Protein AF-A0A821EID9-F1 (afdb_monomer)

Sequence (116 aa):
MQSSFTSRDSESEEHKQLERRRNRFTNQSTSIIHKPIQVINEPLIGTCERLEKNYLRLTSAPNPSTIRPLIILEQAFPFVLNKYKSNNDWSYISNQLKSIRQDRFTNQSTSIIHKP

Foldseek 3Di:
DDDDDPDPPVVVVVVVVVVVVVVVPPPPPDPPPCPPPPPPLDQLFAPDLDLADFQDDDPDDDDSPRAHGPVSLVVSVVVLVVVCVVPVDPVRSVRRVNRSVVSVVSSVVSVVVDDD

Radius of gyration: 24.72 Å; Cα contacts (8 Å, |Δi|>4): 80; chains: 1; bounding box: 63×47×59 Å

Structure (mmCIF, N/CA/C/O backbone):
data_AF-A0A821EID9-F1
#
_entry.id   AF-A0A821EID9-F1
#
loop_
_atom_site.group_PDB
_atom_site.id
_atom_site.type_symbol
_atom_site.label_atom_id
_atom_site.label_alt_id
_atom_site.label_comp_id
_atom_site.label_asym_id
_atom_site.label_entity_id
_atom_site.label_seq_id
_atom_site.pdbx_PDB_ins_code
_atom_site.Cartn_x
_atom_site.Cartn_y
_atom_site.Cartn_z
_atom_site.occupancy
_atom_site.B_iso_or_equiv
_atom_site.auth_seq_id
_atom_site.auth_comp_id
_atom_site.auth_asym_id
_atom_site.auth_atom_id
_atom_site.pdbx_PDB_model_num
ATOM 1 N N . MET A 1 1 ? 51.022 -33.047 31.450 1.00 45.44 1 MET A N 1
ATOM 2 C CA . MET A 1 1 ? 51.307 -32.202 30.271 1.00 45.44 1 MET A CA 1
ATOM 3 C C . MET A 1 1 ? 50.740 -32.892 29.041 1.00 45.44 1 MET A C 1
ATOM 5 O O . MET A 1 1 ? 50.868 -34.104 28.964 1.00 45.44 1 MET A O 1
ATOM 9 N N . GLN A 1 2 ? 50.178 -32.094 28.126 1.00 37.56 2 GLN A N 1
ATOM 10 C CA . GLN A 1 2 ? 49.740 -32.420 26.757 1.00 37.56 2 GLN A CA 1
ATOM 11 C C . GLN A 1 2 ? 48.375 -33.120 26.606 1.00 37.56 2 GLN A C 1
ATOM 13 O O . GLN A 1 2 ? 48.250 -34.329 26.756 1.00 37.56 2 GLN A O 1
ATOM 18 N N . SER A 1 3 ? 47.362 -32.337 26.213 1.00 39.16 3 SER A N 1
ATOM 19 C CA . SER A 1 3 ? 46.371 -32.784 25.228 1.00 39.16 3 SER A CA 1
ATOM 20 C C . SER A 1 3 ? 46.528 -31.881 24.006 1.00 39.16 3 SER A C 1
ATOM 22 O O . SER A 1 3 ? 46.508 -30.654 24.113 1.00 39.16 3 SER A O 1
ATOM 24 N N . SER A 1 4 ? 46.821 -32.512 22.877 1.00 45.81 4 SER A N 1
ATOM 25 C CA . SER A 1 4 ? 47.218 -31.883 21.627 1.00 45.81 4 SER A CA 1
ATOM 26 C C . SER A 1 4 ? 46.108 -32.078 20.598 1.00 45.81 4 SER A C 1
ATOM 28 O O . SER A 1 4 ? 45.660 -33.199 20.383 1.00 45.81 4 SER A O 1
ATOM 30 N N . PHE A 1 5 ? 45.778 -30.985 19.908 1.00 45.56 5 PHE A N 1
ATOM 31 C CA . PHE A 1 5 ? 45.495 -30.957 18.471 1.00 45.56 5 PHE A CA 1
ATOM 32 C C . PHE A 1 5 ? 44.134 -31.490 17.972 1.00 45.56 5 PHE A C 1
ATOM 34 O O . PHE A 1 5 ? 44.049 -32.530 17.325 1.00 45.56 5 PHE A O 1
ATOM 41 N N . THR A 1 6 ? 43.077 -30.687 18.129 1.00 49.56 6 THR A N 1
ATOM 42 C CA . THR A 1 6 ? 41.903 -30.713 17.235 1.00 49.56 6 THR A CA 1
ATOM 43 C C . THR A 1 6 ? 42.004 -29.537 16.256 1.00 49.56 6 THR A C 1
ATOM 45 O O . THR A 1 6 ? 41.430 -28.476 16.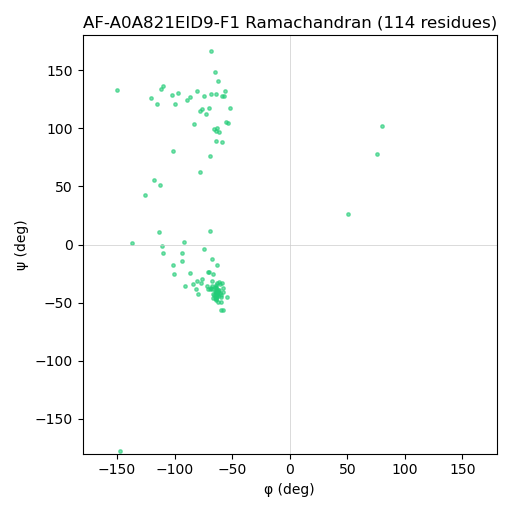500 1.00 49.56 6 THR A O 1
ATOM 48 N N . SER A 1 7 ? 42.796 -29.669 15.186 1.00 54.56 7 SER A N 1
ATOM 49 C CA . SER A 1 7 ? 43.017 -28.546 14.249 1.00 54.56 7 SER A CA 1
ATOM 50 C C . SER A 1 7 ? 42.994 -28.899 12.759 1.00 54.56 7 SER A C 1
ATOM 52 O O . SER A 1 7 ? 43.162 -27.997 11.955 1.00 54.56 7 SER A O 1
ATOM 54 N N . ARG A 1 8 ? 42.763 -30.155 12.344 1.00 52.84 8 ARG A N 1
ATOM 55 C CA . ARG A 1 8 ? 42.807 -30.515 10.906 1.00 52.84 8 ARG A CA 1
ATOM 56 C C . ARG A 1 8 ? 41.458 -30.648 10.203 1.00 52.84 8 ARG A C 1
ATOM 58 O O . ARG A 1 8 ? 41.403 -30.420 9.001 1.00 5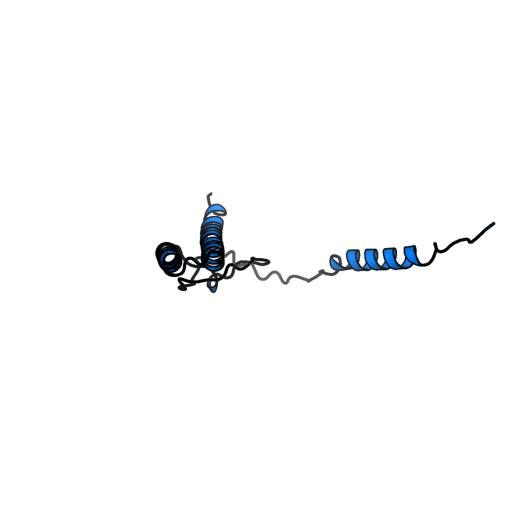2.84 8 ARG A O 1
ATOM 65 N N . ASP A 1 9 ? 40.378 -30.948 10.917 1.00 54.06 9 ASP A N 1
ATOM 66 C CA . ASP A 1 9 ? 39.092 -31.211 10.251 1.00 54.06 9 ASP A CA 1
ATOM 67 C C . ASP A 1 9 ? 38.274 -29.932 9.991 1.00 54.06 9 ASP A C 1
ATOM 69 O O . ASP A 1 9 ? 37.506 -29.874 9.029 1.00 54.06 9 ASP A O 1
ATOM 73 N N . SER A 1 10 ? 38.496 -28.871 10.777 1.00 57.25 10 SER A N 1
ATOM 74 C CA . SER A 1 10 ? 37.759 -27.601 10.684 1.00 57.25 10 SER A CA 1
ATOM 75 C C . SER A 1 10 ? 38.068 -26.808 9.409 1.00 57.25 10 SER A C 1
ATOM 77 O O . SER A 1 10 ? 37.162 -26.246 8.796 1.00 57.25 10 SER A O 1
ATOM 79 N N . GLU A 1 11 ? 39.331 -26.800 8.968 1.00 58.66 11 GLU A N 1
ATOM 80 C CA . GLU A 1 11 ? 39.767 -26.048 7.780 1.00 58.66 11 GLU A CA 1
ATOM 81 C C . GLU A 1 11 ? 39.171 -26.631 6.485 1.00 58.66 11 GLU A C 1
ATOM 83 O O . GLU A 1 11 ? 38.849 -25.899 5.546 1.00 58.66 11 GLU A O 1
ATOM 88 N N . SER A 1 12 ? 38.947 -27.950 6.447 1.00 66.44 12 SER A N 1
ATOM 89 C CA . SER A 1 12 ? 38.424 -28.646 5.265 1.00 66.44 12 SER A CA 1
ATOM 90 C C . SER A 1 12 ? 36.963 -28.287 4.955 1.00 66.44 12 SER A C 1
ATOM 92 O O . SER A 1 12 ? 36.589 -28.119 3.790 1.00 66.44 12 SER A O 1
ATOM 94 N N . GLU A 1 13 ? 36.135 -28.105 5.988 1.00 65.19 13 GLU A N 1
ATOM 95 C CA . GLU A 1 13 ? 34.726 -27.747 5.824 1.00 65.19 13 GLU A CA 1
ATOM 96 C C . GLU A 1 13 ? 34.533 -26.250 5.555 1.00 65.19 13 GLU A C 1
ATOM 98 O O . GLU A 1 13 ? 33.634 -25.887 4.792 1.00 65.19 13 GLU A O 1
ATOM 103 N N . GLU A 1 14 ? 35.394 -25.372 6.083 1.00 68.56 14 GLU A N 1
ATOM 104 C CA . GLU A 1 14 ? 35.383 -23.949 5.711 1.00 68.56 14 GLU A CA 1
ATOM 105 C C . GLU A 1 14 ? 35.736 -23.744 4.236 1.00 68.56 14 GLU A C 1
ATOM 107 O O . GLU A 1 14 ? 35.006 -23.051 3.519 1.00 68.56 14 GLU A O 1
ATOM 112 N N . HIS A 1 15 ? 36.783 -24.413 3.742 1.00 74.19 15 HIS A N 1
ATOM 113 C CA . HIS A 1 15 ? 37.148 -24.380 2.324 1.00 74.19 15 HIS A CA 1
ATOM 114 C C . HIS A 1 15 ? 36.006 -24.869 1.426 1.00 74.19 15 HIS A C 1
ATOM 116 O O . HIS A 1 15 ? 35.691 -24.249 0.410 1.00 74.19 15 HIS A O 1
ATOM 122 N N . LYS A 1 16 ? 35.306 -25.928 1.837 1.00 75.75 16 LYS A N 1
ATOM 123 C CA . LYS A 1 16 ? 34.154 -26.476 1.109 1.00 75.75 16 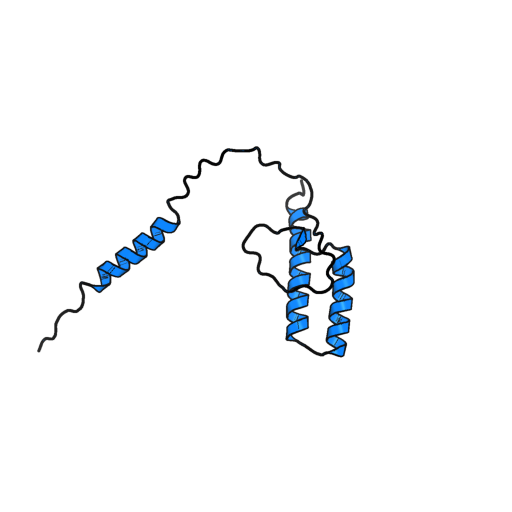LYS A CA 1
ATOM 124 C C . LYS A 1 16 ? 32.953 -25.527 1.111 1.00 75.75 16 LYS A C 1
ATOM 126 O O . LYS A 1 16 ? 32.229 -25.438 0.117 1.00 75.75 16 LYS A O 1
ATOM 131 N N . GLN A 1 17 ? 32.728 -24.796 2.203 1.00 77.06 17 GLN A N 1
ATOM 132 C CA . GLN A 1 17 ? 31.688 -23.767 2.291 1.00 77.06 17 GLN A CA 1
ATOM 133 C C . GLN A 1 17 ? 32.022 -22.523 1.455 1.00 77.06 17 GLN A C 1
ATOM 135 O O . GLN A 1 17 ? 31.130 -21.968 0.806 1.00 77.06 17 GLN A O 1
ATOM 140 N N . LEU A 1 18 ? 33.292 -22.111 1.422 1.00 76.12 18 LEU A N 1
ATOM 141 C CA . LEU A 1 18 ? 33.785 -21.017 0.583 1.00 76.12 18 LEU A CA 1
ATOM 142 C C . LEU A 1 18 ? 33.683 -21.360 -0.908 1.00 76.12 18 LEU A C 1
ATOM 144 O O . LEU A 1 18 ? 33.175 -20.546 -1.678 1.00 76.12 18 LEU A O 1
ATOM 148 N N . GLU A 1 19 ? 34.049 -22.579 -1.307 1.00 76.56 19 GLU A N 1
ATOM 149 C CA . GLU A 1 19 ? 33.920 -23.062 -2.689 1.00 76.56 19 GLU A CA 1
ATOM 150 C C . GLU A 1 19 ? 32.442 -23.107 -3.129 1.00 76.56 19 GLU A C 1
ATOM 152 O O . GLU A 1 19 ? 32.083 -22.627 -4.205 1.00 76.56 19 GLU A O 1
ATOM 157 N N . ARG A 1 20 ? 31.542 -23.592 -2.254 1.00 77.19 20 ARG A N 1
ATOM 158 C CA . ARG A 1 20 ? 30.082 -23.564 -2.483 1.00 77.19 20 ARG A CA 1
ATOM 159 C C . ARG A 1 20 ? 29.540 -22.139 -2.626 1.00 77.19 20 ARG A C 1
ATOM 161 O O . ARG A 1 20 ? 28.653 -21.907 -3.447 1.00 77.19 20 ARG A O 1
ATOM 168 N N . ARG A 1 21 ? 30.049 -21.181 -1.839 1.00 72.56 21 ARG A N 1
ATOM 169 C CA . ARG A 1 21 ? 29.701 -19.753 -1.968 1.00 72.56 21 ARG A CA 1
ATOM 170 C C . ARG A 1 21 ? 30.210 -19.171 -3.285 1.00 72.56 21 ARG A C 1
ATOM 172 O O . ARG A 1 21 ? 29.453 -18.459 -3.942 1.00 72.56 21 ARG A O 1
ATOM 179 N N . ARG A 1 22 ? 31.443 -19.499 -3.684 1.00 71.69 22 ARG A N 1
ATOM 180 C CA . ARG A 1 22 ? 32.070 -19.027 -4.927 1.00 71.69 22 ARG A CA 1
ATOM 181 C C . ARG A 1 22 ? 31.307 -19.503 -6.162 1.00 71.69 22 ARG A C 1
ATOM 183 O O . ARG A 1 22 ? 30.977 -18.697 -7.026 1.00 71.69 22 ARG A O 1
ATOM 190 N N . ASN A 1 23 ? 30.914 -20.774 -6.187 1.00 69.12 23 ASN A N 1
ATOM 191 C CA . ASN A 1 23 ? 30.258 -21.383 -7.348 1.00 69.12 23 ASN A CA 1
ATOM 192 C C . ASN A 1 23 ? 28.794 -20.957 -7.540 1.00 69.12 23 ASN A C 1
ATOM 194 O O . ASN A 1 23 ? 28.169 -21.318 -8.535 1.00 69.12 23 ASN A O 1
ATOM 198 N N . ARG A 1 24 ? 28.230 -20.165 -6.618 1.00 68.81 24 ARG A N 1
ATOM 199 C CA . ARG A 1 24 ? 26.856 -19.659 -6.742 1.00 68.81 24 ARG A CA 1
ATOM 200 C C . ARG A 1 24 ? 26.710 -18.596 -7.833 1.00 68.81 24 ARG A C 1
ATOM 202 O O . ARG A 1 24 ? 25.612 -18.415 -8.344 1.00 68.81 24 ARG A O 1
ATOM 209 N N . PHE A 1 25 ? 27.801 -17.913 -8.181 1.00 62.19 25 PHE A N 1
ATOM 210 C CA . PHE A 1 25 ? 27.798 -16.795 -9.129 1.00 62.19 25 PHE A CA 1
ATOM 211 C C . PHE A 1 25 ? 28.473 -17.107 -10.472 1.00 62.19 25 PHE A C 1
ATOM 213 O O . PHE A 1 25 ? 28.390 -16.293 -11.384 1.00 62.19 25 PHE A O 1
ATOM 220 N N . THR A 1 26 ? 29.129 -18.261 -10.627 1.00 60.47 26 THR A N 1
ATOM 221 C CA . THR A 1 26 ? 29.980 -18.535 -11.801 1.00 60.47 26 THR A CA 1
ATOM 222 C C . THR A 1 26 ? 29.278 -19.268 -12.945 1.00 60.47 26 THR A C 1
ATOM 224 O O . THR A 1 26 ? 29.790 -19.256 -14.057 1.00 60.47 26 THR A O 1
ATOM 227 N N . ASN A 1 27 ? 28.095 -19.855 -12.728 1.00 56.06 27 ASN A N 1
ATOM 228 C CA . ASN A 1 27 ? 27.398 -20.658 -13.745 1.00 56.06 27 ASN A CA 1
ATOM 229 C C . ASN A 1 27 ? 26.101 -20.013 -14.251 1.00 56.06 27 ASN A C 1
ATOM 231 O O . ASN A 1 27 ? 25.055 -20.659 -14.304 1.00 56.06 27 ASN A O 1
ATOM 235 N N . GLN A 1 28 ? 26.164 -18.748 -14.668 1.00 55.94 28 GLN A N 1
ATOM 236 C CA . GLN A 1 28 ? 25.106 -18.156 -15.491 1.00 55.94 28 GLN A CA 1
ATOM 237 C C . GLN A 1 28 ? 25.653 -17.723 -16.854 1.00 55.94 28 GLN A C 1
ATOM 239 O O . GLN A 1 28 ? 25.496 -16.590 -17.289 1.00 55.94 28 GLN A O 1
ATOM 244 N N . SER A 1 29 ? 26.263 -18.672 -17.563 1.00 55.06 29 SER A N 1
ATOM 245 C CA . SER A 1 29 ? 26.423 -18.605 -19.017 1.00 55.06 29 SER A CA 1
ATOM 246 C C . SER A 1 29 ? 25.097 -18.993 -19.675 1.00 55.06 29 SER A C 1
ATOM 248 O O . SER A 1 29 ? 24.990 -20.020 -20.339 1.00 55.06 29 SER A O 1
ATOM 250 N N . THR A 1 30 ? 24.040 -18.216 -19.441 1.00 49.69 30 THR A N 1
ATOM 251 C CA . THR A 1 30 ? 22.850 -18.303 -20.288 1.00 49.69 30 THR A CA 1
ATOM 252 C C . THR A 1 30 ? 23.178 -17.557 -21.565 1.00 49.69 30 THR A C 1
ATOM 254 O O . THR A 1 30 ? 23.384 -16.345 -21.532 1.00 49.69 30 THR A O 1
ATOM 257 N N . SER A 1 31 ? 23.236 -18.265 -22.687 1.00 51.31 31 SER A N 1
ATOM 258 C CA . SER A 1 31 ? 23.114 -17.670 -24.011 1.00 51.31 31 SER A CA 1
ATOM 259 C C . SER A 1 31 ? 21.763 -16.956 -24.076 1.00 51.31 31 SER A C 1
ATOM 261 O O . SER A 1 31 ? 20.735 -17.537 -24.420 1.00 51.31 31 SER A O 1
ATOM 263 N N . ILE A 1 32 ? 21.746 -15.689 -23.659 1.00 49.78 32 ILE A N 1
ATOM 264 C CA . ILE A 1 32 ? 20.591 -14.818 -23.804 1.00 49.78 32 ILE A CA 1
ATOM 265 C C . ILE A 1 32 ? 20.419 -14.635 -25.305 1.00 49.78 32 ILE A C 1
ATOM 267 O O . ILE A 1 32 ? 21.129 -13.863 -25.945 1.00 49.78 32 ILE A O 1
ATOM 271 N N . ILE A 1 33 ? 19.489 -15.400 -25.874 1.00 48.56 33 ILE A N 1
ATOM 272 C CA . ILE A 1 33 ? 18.873 -15.094 -27.156 1.00 48.56 33 ILE A CA 1
ATOM 273 C C . ILE A 1 33 ? 18.358 -13.668 -27.003 1.00 48.56 33 ILE A C 1
ATOM 275 O O . ILE A 1 33 ? 17.383 -13.421 -26.290 1.00 48.56 33 ILE A O 1
ATOM 279 N N . HIS A 1 34 ? 19.075 -12.731 -27.612 1.00 52.00 34 HIS A N 1
ATOM 280 C CA . HIS A 1 34 ? 18.760 -11.315 -27.632 1.00 52.00 34 HIS A CA 1
ATOM 281 C C . HIS A 1 34 ? 17.500 -11.148 -28.495 1.00 52.00 34 HIS A C 1
ATOM 283 O O . HIS A 1 34 ? 17.552 -10.766 -29.660 1.00 52.00 34 HIS A O 1
ATOM 289 N N . LYS A 1 35 ? 16.332 -11.493 -27.936 1.00 51.56 35 LYS A N 1
ATOM 290 C CA . LYS A 1 35 ? 15.088 -10.864 -28.371 1.00 51.56 35 LYS A CA 1
ATOM 291 C C . LYS A 1 35 ? 15.326 -9.372 -28.157 1.00 51.56 35 LYS A C 1
ATOM 293 O O . LYS A 1 35 ? 15.766 -9.029 -27.056 1.00 51.56 35 LYS A O 1
ATOM 298 N N . PRO A 1 36 ? 15.116 -8.510 -29.167 1.00 49.12 36 PRO A N 1
ATOM 299 C CA . PRO A 1 36 ? 15.270 -7.082 -28.965 1.00 49.12 36 PRO A CA 1
ATOM 300 C C . PRO A 1 36 ? 14.421 -6.729 -27.752 1.00 49.12 36 PRO A C 1
ATOM 302 O O . PRO A 1 36 ? 13.214 -6.987 -27.740 1.00 49.12 36 PRO A O 1
ATOM 305 N N . ILE A 1 37 ? 15.082 -6.250 -26.698 1.00 53.09 37 ILE A N 1
ATOM 306 C CA . ILE A 1 37 ? 14.410 -5.638 -25.565 1.00 53.09 37 ILE A CA 1
ATOM 307 C C . ILE A 1 37 ? 13.589 -4.535 -26.207 1.00 53.09 37 ILE A C 1
ATOM 309 O O . ILE A 1 37 ? 14.142 -3.551 -26.698 1.00 53.09 37 ILE A O 1
ATOM 313 N N . GLN A 1 38 ? 12.278 -4.751 -26.308 1.00 53.41 38 GLN A N 1
ATOM 314 C CA . GLN A 1 38 ? 11.379 -3.664 -26.613 1.00 53.41 38 GLN A CA 1
ATOM 315 C C . GLN A 1 38 ? 11.530 -2.738 -25.421 1.00 53.41 38 GLN A C 1
ATOM 317 O O . GLN A 1 38 ? 11.060 -3.040 -24.325 1.00 53.41 38 GLN A O 1
ATOM 322 N N . VAL A 1 39 ? 12.317 -1.683 -25.613 1.00 52.97 39 VAL A N 1
ATOM 323 C CA . VAL A 1 39 ? 12.376 -0.560 -24.696 1.00 52.97 39 VAL A CA 1
ATOM 324 C C . VAL A 1 39 ? 10.979 0.030 -24.772 1.00 52.97 39 VAL A C 1
ATOM 326 O O . VAL A 1 39 ? 10.648 0.795 -25.672 1.00 52.97 39 VAL A O 1
ATOM 329 N N . ILE A 1 40 ? 10.106 -0.477 -23.910 1.00 51.00 40 ILE A N 1
ATOM 330 C CA . ILE A 1 40 ? 8.789 0.080 -23.665 1.00 51.00 40 ILE A CA 1
ATOM 331 C C . ILE A 1 40 ? 9.056 1.487 -23.140 1.00 51.00 40 ILE A C 1
ATOM 333 O O . ILE A 1 40 ? 9.374 1.678 -21.972 1.00 51.00 40 ILE A O 1
ATOM 337 N N . ASN A 1 41 ? 8.985 2.458 -24.050 1.00 54.28 41 ASN A N 1
ATOM 338 C CA . ASN A 1 41 ? 9.114 3.895 -23.801 1.00 54.28 41 ASN A CA 1
ATOM 339 C C . ASN A 1 41 ? 7.910 4.459 -23.023 1.00 54.28 41 ASN A C 1
ATOM 341 O O . ASN A 1 41 ? 7.730 5.672 -22.942 1.00 54.28 41 ASN A O 1
ATOM 345 N N . GLU A 1 42 ? 7.057 3.593 -22.479 1.00 57.66 42 GLU A N 1
ATOM 346 C CA . GLU A 1 42 ? 5.862 3.982 -21.752 1.00 57.66 42 GLU A CA 1
ATOM 347 C C . GLU A 1 42 ? 6.133 3.970 -20.246 1.00 57.66 42 GLU A C 1
ATOM 349 O O . GLU A 1 42 ? 6.666 2.989 -19.713 1.00 57.66 42 GLU A O 1
ATOM 354 N N . PRO A 1 43 ? 5.773 5.052 -19.533 1.00 62.78 43 PRO A N 1
ATOM 355 C CA . PRO A 1 43 ? 5.900 5.087 -18.089 1.00 62.78 43 PRO A CA 1
ATOM 356 C C . PRO A 1 43 ? 5.069 3.950 -17.498 1.00 62.78 43 PRO A C 1
ATOM 358 O O . PRO A 1 43 ? 3.885 3.801 -17.796 1.00 62.78 43 PRO A O 1
ATOM 361 N N . LEU A 1 44 ? 5.695 3.142 -16.642 1.00 67.81 44 LEU A N 1
ATOM 362 C CA . LEU A 1 44 ? 5.002 2.089 -15.912 1.00 67.81 44 LEU A CA 1
ATOM 363 C C . LEU A 1 44 ? 3.978 2.734 -14.969 1.00 67.81 44 LEU A C 1
ATOM 365 O O . LEU A 1 44 ? 4.326 3.193 -13.880 1.00 67.81 44 LEU A O 1
ATOM 369 N N . ILE A 1 45 ? 2.722 2.782 -15.403 1.00 74.81 45 ILE A N 1
ATOM 370 C CA . ILE A 1 45 ? 1.598 3.253 -14.599 1.00 74.81 45 ILE A CA 1
ATOM 371 C C . ILE A 1 45 ? 1.039 2.051 -13.841 1.00 74.81 45 ILE A C 1
ATOM 373 O O . ILE A 1 45 ? 0.694 1.025 -14.430 1.00 74.81 45 ILE A O 1
ATOM 377 N N . GLY A 1 46 ? 0.964 2.167 -12.516 1.00 80.31 46 GLY A N 1
ATOM 378 C CA . GLY A 1 46 ? 0.310 1.158 -11.695 1.00 80.31 46 GLY A CA 1
ATOM 379 C C . GLY A 1 46 ? -1.179 1.023 -12.033 1.00 80.31 46 GLY A C 1
ATOM 380 O O . GLY A 1 46 ? -1.850 2.025 -12.250 1.00 80.31 46 GLY A O 1
ATOM 381 N N . THR A 1 47 ? -1.718 -0.195 -12.054 1.00 85.44 47 THR A N 1
ATOM 382 C CA . THR A 1 47 ? -3.141 -0.468 -12.356 1.00 85.44 47 THR A CA 1
ATOM 383 C C . THR A 1 47 ? -3.910 -1.023 -11.156 1.00 85.44 47 THR A C 1
ATOM 385 O O . THR A 1 47 ? -5.040 -1.482 -11.281 1.00 85.44 47 THR A O 1
ATOM 388 N N . CYS A 1 48 ? -3.313 -0.998 -9.961 1.00 89.12 48 CYS A N 1
ATOM 389 C CA . CYS A 1 48 ? -3.961 -1.481 -8.749 1.00 89.12 48 CYS A CA 1
ATOM 390 C C . CYS A 1 48 ? -5.004 -0.476 -8.240 1.00 89.12 48 CYS A C 1
ATOM 392 O O . CYS A 1 48 ? -4.655 0.612 -7.793 1.00 89.12 48 CYS A O 1
ATOM 394 N N . GLU A 1 49 ? -6.273 -0.870 -8.216 1.00 90.88 49 GLU A N 1
ATOM 395 C CA . GLU A 1 49 ? -7.383 -0.023 -7.743 1.00 90.88 49 GLU A CA 1
ATOM 396 C C . GLU A 1 49 ? -7.695 -0.189 -6.248 1.00 90.88 49 GLU A C 1
ATOM 398 O O . GLU A 1 49 ? -8.625 0.410 -5.712 1.00 90.88 49 GLU A O 1
ATOM 403 N N . ARG A 1 50 ? -6.924 -1.014 -5.531 1.00 91.94 50 ARG A N 1
ATOM 404 C CA . ARG A 1 50 ? -7.200 -1.287 -4.116 1.00 91.94 50 ARG A CA 1
ATOM 405 C C . ARG A 1 50 ? -6.814 -0.102 -3.240 1.00 91.94 50 ARG A C 1
ATOM 407 O O . ARG A 1 50 ? -5.667 0.322 -3.253 1.00 91.94 50 ARG A O 1
ATOM 414 N N . LEU A 1 51 ? -7.728 0.364 -2.393 1.00 90.75 51 LEU A N 1
ATOM 415 C CA . LEU A 1 51 ? -7.424 1.406 -1.404 1.00 90.75 51 LEU A CA 1
ATOM 416 C C . LEU A 1 51 ? -6.546 0.876 -0.262 1.00 90.75 51 LEU A C 1
ATOM 418 O O . LEU A 1 51 ? -5.642 1.572 0.203 1.00 90.75 51 LEU A O 1
ATOM 422 N N . GLU A 1 52 ? -6.753 -0.382 0.131 1.00 91.56 52 GLU A N 1
ATOM 423 C CA . GLU A 1 52 ? -5.942 -1.075 1.131 1.00 91.56 52 GLU A CA 1
ATOM 424 C C . GLU A 1 52 ? -4.970 -2.036 0.461 1.00 91.56 52 GLU A C 1
ATOM 426 O O . GLU A 1 52 ? -5.351 -2.892 -0.344 1.00 91.56 52 GLU A O 1
ATOM 431 N N . LYS A 1 53 ? -3.694 -1.923 0.820 1.00 92.88 53 LYS A N 1
ATOM 432 C CA . LYS A 1 53 ? -2.659 -2.805 0.297 1.00 92.88 53 LYS A CA 1
ATOM 433 C C . LYS A 1 53 ? -1.548 -2.986 1.312 1.00 92.88 53 LYS A C 1
ATOM 435 O O . LYS A 1 53 ? -1.026 -2.019 1.863 1.00 92.88 53 LYS A O 1
ATOM 440 N N . ASN A 1 54 ? -1.146 -4.234 1.520 1.00 92.44 54 ASN A N 1
ATOM 441 C CA . ASN A 1 54 ? 0.004 -4.532 2.362 1.00 92.44 54 ASN A CA 1
ATOM 442 C C . ASN A 1 54 ? 1.285 -3.977 1.735 1.00 92.44 54 ASN A C 1
ATOM 444 O O . ASN A 1 54 ? 1.411 -3.875 0.511 1.00 92.44 54 ASN A O 1
ATOM 448 N N . TYR A 1 55 ? 2.231 -3.589 2.582 1.00 91.75 55 TYR A N 1
ATOM 449 C CA . TYR A 1 55 ? 3.576 -3.266 2.140 1.00 91.75 55 TYR A CA 1
ATOM 450 C C . TYR A 1 55 ? 4.274 -4.545 1.665 1.00 91.75 55 TYR A C 1
ATOM 452 O O . TYR A 1 55 ? 4.300 -5.546 2.383 1.00 91.75 55 TYR A O 1
ATOM 460 N N . LEU A 1 56 ? 4.851 -4.511 0.464 1.00 88.50 56 LEU A N 1
ATOM 461 C CA . LEU A 1 56 ? 5.592 -5.628 -0.116 1.00 88.50 56 LEU A CA 1
ATOM 462 C C . LEU A 1 56 ? 7.022 -5.180 -0.392 1.00 88.50 56 LEU A C 1
ATOM 464 O O . LEU A 1 56 ? 7.239 -4.211 -1.110 1.00 88.50 56 LEU A O 1
ATOM 468 N N . ARG A 1 57 ? 8.024 -5.901 0.111 1.00 86.00 57 ARG A N 1
ATOM 469 C CA . ARG A 1 57 ? 9.417 -5.609 -0.244 1.00 86.00 57 ARG A CA 1
ATOM 470 C C . ARG A 1 57 ? 9.667 -6.054 -1.686 1.00 86.00 57 ARG A 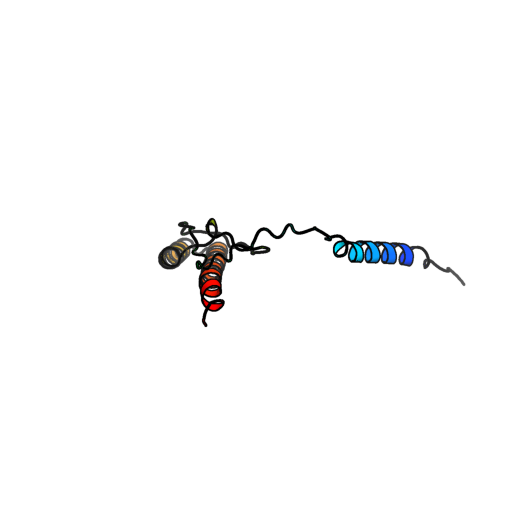C 1
ATOM 472 O O . ARG A 1 57 ? 9.666 -7.247 -1.966 1.00 86.00 57 ARG A O 1
ATOM 479 N N . LEU A 1 58 ? 9.890 -5.100 -2.585 1.00 82.88 58 LEU A N 1
ATOM 480 C CA . LEU A 1 58 ? 10.260 -5.403 -3.967 1.00 82.88 58 LEU A CA 1
ATOM 481 C C . LEU A 1 58 ? 11.686 -5.967 -3.981 1.00 82.88 58 LEU A C 1
ATOM 483 O O . LEU A 1 58 ? 12.628 -5.300 -3.556 1.00 82.88 58 LEU A O 1
ATOM 487 N N . THR A 1 59 ? 11.831 -7.210 -4.428 1.00 81.44 59 THR A N 1
ATOM 488 C CA . THR A 1 59 ? 13.121 -7.897 -4.626 1.00 81.44 59 THR A CA 1
ATOM 489 C C . THR A 1 59 ? 13.436 -8.126 -6.107 1.00 81.44 59 THR A C 1
ATOM 491 O O . THR A 1 59 ? 14.484 -8.670 -6.437 1.00 81.44 59 THR A O 1
ATOM 494 N N . SER A 1 60 ? 12.530 -7.719 -6.997 1.00 78.44 60 SER A N 1
ATOM 495 C CA . SER A 1 60 ? 12.602 -7.871 -8.451 1.00 78.44 60 SER A CA 1
ATOM 496 C C . SER A 1 60 ? 11.912 -6.686 -9.140 1.00 78.44 60 SER A C 1
ATOM 498 O O . SER A 1 60 ? 11.467 -5.749 -8.467 1.00 78.44 60 SER A O 1
ATOM 500 N N . ALA A 1 61 ? 11.849 -6.709 -10.475 1.00 77.69 61 ALA A N 1
ATOM 501 C CA . ALA A 1 61 ? 11.201 -5.663 -11.255 1.00 77.69 61 ALA A CA 1
ATOM 502 C C . ALA A 1 61 ? 9.728 -5.467 -10.819 1.00 77.69 61 ALA A C 1
ATOM 504 O O . ALA A 1 61 ? 8.995 -6.448 -10.667 1.00 77.69 61 ALA A O 1
ATOM 505 N N . PRO A 1 62 ? 9.284 -4.218 -10.597 1.00 77.12 62 PRO A N 1
ATOM 506 C CA . PRO A 1 62 ? 7.926 -3.925 -10.153 1.00 77.12 62 PRO A CA 1
ATOM 507 C C . PRO A 1 62 ? 6.876 -4.336 -11.196 1.00 77.12 62 PRO A C 1
ATOM 509 O O . PRO A 1 62 ? 6.958 -3.939 -12.354 1.00 77.12 62 PRO A O 1
ATOM 512 N N . ASN A 1 63 ? 5.851 -5.084 -10.774 1.00 81.94 63 ASN A N 1
ATOM 513 C CA . ASN A 1 63 ? 4.705 -5.413 -11.623 1.00 81.94 63 ASN A CA 1
ATOM 514 C C . ASN A 1 63 ? 3.651 -4.284 -11.536 1.00 81.94 63 ASN A C 1
ATOM 516 O O . ASN A 1 63 ? 3.225 -3.960 -10.419 1.00 81.94 63 ASN A O 1
ATOM 520 N N . PRO A 1 64 ? 3.184 -3.710 -12.663 1.00 83.94 64 PRO A N 1
ATOM 521 C CA . PRO A 1 64 ? 2.245 -2.583 -12.657 1.00 83.94 64 PRO A CA 1
ATOM 522 C C . PRO A 1 64 ? 0.916 -2.917 -11.969 1.00 83.94 64 PRO A C 1
ATOM 524 O O . PRO A 1 64 ? 0.375 -2.087 -11.242 1.00 83.94 64 PRO A O 1
ATOM 527 N N . SER A 1 65 ? 0.430 -4.156 -12.078 1.00 85.94 65 SER A N 1
ATOM 528 C CA . SER A 1 65 ? -0.803 -4.607 -11.413 1.00 85.94 65 SER A CA 1
ATOM 529 C C . SER A 1 65 ? -0.718 -4.575 -9.889 1.00 85.94 65 SER A C 1
ATOM 531 O O . SER A 1 65 ? -1.737 -4.609 -9.202 1.00 85.94 65 SER A O 1
ATOM 533 N N . THR A 1 66 ? 0.495 -4.511 -9.340 1.00 86.81 66 THR A N 1
ATOM 534 C CA . THR A 1 66 ? 0.706 -4.447 -7.893 1.00 86.81 66 THR A CA 1
ATOM 535 C C . THR A 1 66 ? 0.826 -3.024 -7.371 1.00 86.81 66 THR A C 1
ATOM 537 O O . THR A 1 66 ? 0.837 -2.853 -6.158 1.00 86.81 66 THR A O 1
ATOM 540 N N . ILE A 1 67 ? 0.890 -2.003 -8.229 1.00 88.75 67 ILE A N 1
ATOM 541 C CA . ILE A 1 67 ? 1.148 -0.606 -7.850 1.00 88.75 67 ILE A CA 1
ATOM 542 C C . ILE A 1 67 ? -0.119 0.214 -8.051 1.00 88.75 67 ILE A C 1
ATOM 544 O O . ILE A 1 67 ? -0.803 0.063 -9.058 1.00 88.75 67 ILE A O 1
ATOM 548 N N . ARG A 1 68 ? -0.452 1.080 -7.092 1.00 91.38 68 ARG A N 1
ATOM 549 C CA . ARG A 1 68 ? -1.609 1.974 -7.209 1.00 91.38 68 ARG A CA 1
ATOM 550 C C . ARG A 1 68 ? -1.255 3.191 -8.069 1.00 91.38 68 ARG A C 1
ATOM 552 O O . ARG A 1 68 ? -0.215 3.803 -7.803 1.00 91.38 68 ARG A O 1
ATOM 559 N N . PRO A 1 69 ? -2.078 3.575 -9.061 1.00 91.31 69 PRO A N 1
ATOM 560 C CA . PRO A 1 69 ? -1.891 4.828 -9.783 1.00 91.31 69 PRO A CA 1
ATOM 561 C C . PRO A 1 69 ? -2.180 6.030 -8.879 1.00 91.31 69 PRO A C 1
ATOM 563 O O . PRO A 1 69 ? -2.778 5.898 -7.809 1.00 91.31 69 PRO A O 1
ATOM 566 N N . LEU A 1 70 ? -1.777 7.223 -9.325 1.00 90.00 70 LEU A N 1
ATOM 567 C CA . LEU A 1 70 ? -1.886 8.463 -8.547 1.00 90.00 70 LEU A CA 1
ATOM 568 C C . LEU A 1 70 ? -3.314 8.730 -8.047 1.00 90.00 70 LEU A C 1
ATOM 570 O O . LEU A 1 70 ? -3.496 8.997 -6.863 1.00 90.00 70 LEU A O 1
ATOM 574 N N . ILE A 1 71 ? -4.313 8.554 -8.916 1.00 91.44 71 ILE A N 1
ATOM 575 C CA . ILE A 1 71 ? -5.729 8.751 -8.578 1.00 91.44 71 ILE A CA 1
ATOM 576 C C . ILE A 1 71 ? -6.183 7.862 -7.410 1.00 91.44 71 ILE A C 1
ATOM 578 O O . ILE A 1 71 ? -6.912 8.301 -6.526 1.00 91.44 71 ILE A O 1
ATOM 582 N N . ILE A 1 72 ? -5.688 6.624 -7.351 1.00 94.00 72 ILE A N 1
ATOM 583 C CA . ILE A 1 72 ? -6.009 5.686 -6.272 1.00 94.00 72 ILE A CA 1
ATOM 584 C C . ILE A 1 72 ? -5.218 6.030 -5.010 1.00 94.00 72 ILE A C 1
ATOM 586 O O . ILE A 1 72 ? -5.731 5.859 -3.910 1.00 94.00 72 ILE A O 1
ATOM 590 N N . LEU A 1 73 ? -3.989 6.547 -5.122 1.00 92.81 73 LEU A N 1
ATOM 591 C CA . LEU A 1 73 ? -3.212 6.999 -3.961 1.00 92.81 73 LEU A CA 1
ATOM 592 C C . LEU A 1 73 ? -3.867 8.195 -3.256 1.00 92.81 73 LEU A C 1
ATOM 594 O O . LEU A 1 73 ? -3.896 8.224 -2.023 1.00 92.81 73 LEU A O 1
ATOM 598 N N . GLU A 1 74 ? -4.423 9.135 -4.022 1.00 92.94 74 GLU A N 1
ATOM 599 C CA . GLU A 1 74 ? -5.173 10.283 -3.496 1.00 92.94 74 GLU A CA 1
ATOM 600 C C . GLU A 1 74 ? -6.432 9.857 -2.736 1.00 92.94 74 GLU A C 1
ATOM 602 O O . GLU A 1 74 ? -6.779 10.473 -1.731 1.00 92.94 74 GLU A O 1
ATOM 607 N N . GLN A 1 75 ? -7.073 8.762 -3.152 1.00 94.94 75 GLN A N 1
ATOM 608 C CA . GLN A 1 75 ? -8.221 8.177 -2.454 1.00 94.94 75 GLN A CA 1
ATOM 609 C C . GLN A 1 75 ? -7.804 7.292 -1.267 1.00 94.94 75 GLN A C 1
ATOM 611 O O . GLN A 1 75 ? -8.441 7.298 -0.212 1.00 94.94 75 GLN A O 1
ATOM 616 N N . ALA A 1 76 ? -6.714 6.536 -1.408 1.00 94.69 76 ALA A N 1
ATOM 617 C CA . ALA A 1 76 ? -6.252 5.577 -0.411 1.00 94.69 76 ALA A CA 1
ATOM 618 C C . ALA A 1 76 ? -5.761 6.261 0.868 1.00 94.69 76 ALA A C 1
ATOM 620 O O . ALA A 1 76 ? -6.014 5.768 1.966 1.00 94.69 76 ALA A O 1
ATOM 621 N N . PHE A 1 77 ? -5.074 7.398 0.751 1.00 94.31 77 PHE A N 1
ATOM 622 C CA . PHE A 1 77 ? -4.549 8.125 1.906 1.00 94.31 77 PHE A CA 1
ATOM 623 C C . PHE A 1 77 ? -5.635 8.579 2.904 1.00 94.31 77 PHE A C 1
ATOM 625 O O . PHE A 1 77 ? -5.557 8.177 4.071 1.00 94.31 77 PHE A O 1
ATOM 632 N N . PRO A 1 78 ? -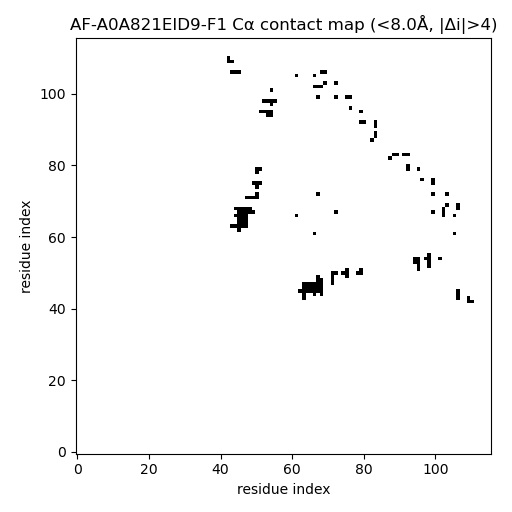6.669 9.350 2.505 1.00 95.88 78 PRO A N 1
ATOM 633 C CA . PRO A 1 78 ? -7.735 9.749 3.421 1.00 95.88 78 PRO A CA 1
ATOM 634 C C . PRO A 1 78 ? -8.539 8.545 3.927 1.00 95.88 78 PRO A C 1
ATOM 636 O O . PRO A 1 78 ? -8.917 8.521 5.097 1.00 95.88 78 PRO A O 1
ATOM 639 N N . PHE A 1 79 ? -8.743 7.517 3.097 1.00 95.88 79 PHE A N 1
ATOM 640 C CA . PHE A 1 79 ? -9.419 6.285 3.505 1.00 95.88 79 PHE A CA 1
ATOM 641 C C . PHE A 1 79 ? -8.687 5.581 4.662 1.00 95.88 79 PHE A C 1
ATOM 643 O O . PHE A 1 79 ? -9.279 5.267 5.697 1.00 95.88 79 PHE A O 1
ATOM 650 N N . VAL A 1 80 ? -7.374 5.392 4.517 1.00 95.50 80 VAL A N 1
ATOM 651 C CA . VAL A 1 80 ? -6.513 4.763 5.523 1.00 95.50 80 VAL A CA 1
ATOM 652 C C . VAL A 1 80 ? -6.464 5.593 6.814 1.00 95.50 80 VAL A C 1
ATOM 654 O O . VAL A 1 80 ? -6.537 5.024 7.905 1.00 95.50 80 VAL A O 1
ATOM 657 N N . LEU A 1 81 ? -6.402 6.926 6.708 1.00 94.94 81 LEU A N 1
ATOM 658 C CA . LEU A 1 81 ? -6.450 7.823 7.867 1.00 94.94 81 LEU A CA 1
ATOM 659 C C . LEU A 1 81 ? -7.783 7.743 8.615 1.00 94.94 81 LEU A C 1
ATOM 661 O O . LEU A 1 81 ? -7.789 7.682 9.843 1.00 94.94 81 LEU A O 1
ATOM 665 N N . ASN A 1 82 ? -8.907 7.726 7.899 1.00 95.88 82 ASN A N 1
ATOM 666 C CA . ASN A 1 82 ? -10.228 7.621 8.516 1.00 95.88 82 ASN A CA 1
ATOM 667 C C . ASN A 1 82 ? -10.388 6.292 9.260 1.00 95.88 82 ASN A C 1
ATOM 669 O O . ASN A 1 82 ? -10.834 6.284 10.404 1.00 95.88 82 ASN A O 1
ATOM 673 N N . LYS A 1 83 ? -9.928 5.184 8.670 1.00 95.12 83 LYS A N 1
ATOM 674 C CA . LYS A 1 83 ? -9.951 3.874 9.334 1.00 95.12 83 LYS A CA 1
ATOM 675 C C . LYS A 1 83 ? -9.063 3.833 10.582 1.00 95.12 83 LYS A C 1
ATOM 677 O O . LYS A 1 83 ? -9.453 3.243 11.588 1.00 95.12 83 LYS A O 1
ATOM 682 N N . TYR A 1 84 ? -7.901 4.491 10.555 1.00 95.69 84 TYR A N 1
ATOM 683 C CA . TYR A 1 84 ? -7.053 4.623 11.743 1.00 95.69 84 TYR A CA 1
ATOM 684 C C . TYR A 1 84 ? -7.729 5.435 12.851 1.00 95.69 84 TYR A C 1
ATOM 686 O O . TYR A 1 84 ? -7.668 5.027 14.003 1.00 95.69 84 TYR A O 1
ATOM 694 N N . LYS A 1 85 ? -8.431 6.528 12.526 1.00 94.69 85 LYS A N 1
ATOM 695 C CA . LYS A 1 85 ? -9.175 7.308 13.532 1.00 94.69 85 LYS A CA 1
ATOM 696 C C . LYS A 1 85 ? -10.238 6.477 14.259 1.00 94.69 85 LYS A C 1
ATOM 698 O O . LYS A 1 85 ? -10.479 6.723 15.433 1.00 94.69 85 LYS A O 1
ATOM 703 N N . SER A 1 86 ? -10.857 5.511 13.579 1.00 94.75 86 SER A N 1
ATOM 704 C CA . SER A 1 86 ? -11.858 4.623 14.183 1.00 94.75 86 SER A CA 1
ATOM 705 C C . SER A 1 86 ? -11.244 3.486 15.003 1.00 94.75 86 SER A C 1
ATOM 707 O O . SER A 1 86 ? -11.736 3.185 16.084 1.00 94.75 86 SER A O 1
ATOM 709 N N . ASN A 1 87 ? -10.180 2.854 14.501 1.00 93.06 87 ASN A N 1
ATOM 710 C CA . ASN A 1 87 ? -9.660 1.609 15.080 1.00 93.06 87 ASN A CA 1
ATOM 711 C C . ASN A 1 87 ? -8.411 1.806 15.955 1.00 93.06 87 ASN A C 1
ATOM 713 O O . ASN A 1 87 ? -8.048 0.909 16.708 1.00 93.06 87 ASN A O 1
ATOM 717 N N . ASN A 1 88 ? -7.724 2.944 15.817 1.00 94.25 88 ASN A N 1
ATOM 718 C CA . ASN A 1 88 ? -6.460 3.301 16.470 1.00 94.25 88 ASN A CA 1
ATOM 719 C C . ASN A 1 88 ? -5.345 2.235 16.349 1.00 94.25 88 ASN A C 1
ATOM 721 O O . ASN A 1 88 ? -4.447 2.147 17.185 1.00 94.25 88 ASN A O 1
ATOM 725 N N . ASP A 1 89 ? -5.394 1.417 15.292 1.00 96.06 89 ASP A N 1
ATOM 726 C CA . ASP A 1 89 ? -4.436 0.339 15.045 1.00 96.06 89 ASP A CA 1
ATOM 727 C C . ASP A 1 89 ? -3.168 0.873 14.363 1.00 96.06 89 ASP A C 1
ATOM 729 O O . ASP A 1 89 ? -3.129 1.146 13.155 1.00 96.06 89 ASP A O 1
ATOM 733 N N . TRP A 1 90 ? -2.105 0.991 15.160 1.00 94.75 90 TRP A N 1
ATOM 734 C CA . TRP A 1 90 ? -0.790 1.438 14.710 1.00 94.75 90 TRP A CA 1
ATO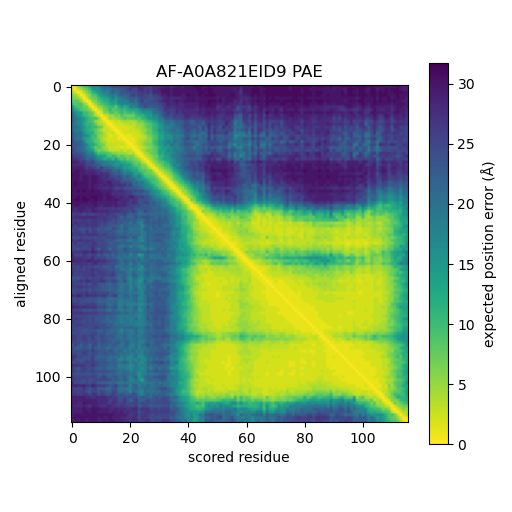M 735 C C . TRP A 1 90 ? -0.133 0.489 13.690 1.00 94.75 90 TRP A C 1
ATOM 737 O O . TRP A 1 90 ? 0.540 0.931 12.751 1.00 94.75 90 TRP A O 1
ATOM 747 N N . SER A 1 91 ? -0.318 -0.824 13.850 1.00 95.50 91 SER A N 1
ATOM 748 C CA . SER A 1 91 ? 0.286 -1.822 12.962 1.00 95.50 91 SER A CA 1
ATOM 749 C C . SER A 1 91 ? -0.288 -1.682 11.555 1.00 95.50 91 SER A C 1
ATOM 751 O O . SER A 1 91 ? 0.464 -1.572 10.576 1.00 95.50 91 SER A O 1
ATOM 753 N N . TYR A 1 92 ? -1.616 -1.559 11.474 1.00 95.12 92 TYR A N 1
ATOM 754 C CA . TYR A 1 92 ? -2.344 -1.309 10.236 1.00 95.12 92 TYR A CA 1
ATOM 755 C C . TYR A 1 92 ? -1.885 -0.016 9.550 1.00 95.12 92 TYR A C 1
ATOM 757 O O . TYR A 1 92 ? -1.432 -0.064 8.403 1.00 95.12 92 TYR A O 1
ATOM 765 N N . ILE A 1 93 ? -1.942 1.131 10.241 1.00 95.88 93 ILE A N 1
ATOM 766 C CA . ILE A 1 93 ? -1.614 2.430 9.629 1.00 95.88 93 ILE A CA 1
ATOM 767 C C . ILE A 1 93 ? -0.156 2.477 9.162 1.00 95.88 93 ILE A C 1
ATOM 769 O O . ILE A 1 93 ? 0.115 2.931 8.049 1.00 95.88 93 ILE A O 1
ATOM 773 N N . SER A 1 94 ? 0.789 1.934 9.940 1.00 96.06 94 SER A N 1
ATOM 774 C CA . SER A 1 94 ? 2.200 1.924 9.543 1.00 96.06 94 SER A CA 1
ATOM 775 C C . SER A 1 94 ? 2.429 1.079 8.285 1.00 96.06 94 SER A C 1
ATOM 777 O O . SER A 1 94 ? 3.185 1.483 7.399 1.00 96.06 94 SER A O 1
ATOM 779 N N . ASN A 1 95 ? 1.758 -0.072 8.172 1.00 96.06 95 ASN A N 1
ATOM 780 C CA . ASN A 1 95 ? 1.843 -0.959 7.015 1.00 96.06 95 ASN A CA 1
ATOM 781 C C . ASN A 1 95 ? 1.236 -0.302 5.761 1.00 96.06 95 ASN A C 1
ATOM 783 O O . ASN A 1 95 ? 1.872 -0.276 4.705 1.00 96.06 95 ASN A O 1
ATOM 787 N N . GLN A 1 96 ? 0.054 0.309 5.888 1.00 96.44 96 GLN A N 1
ATOM 788 C CA . GLN A 1 96 ? -0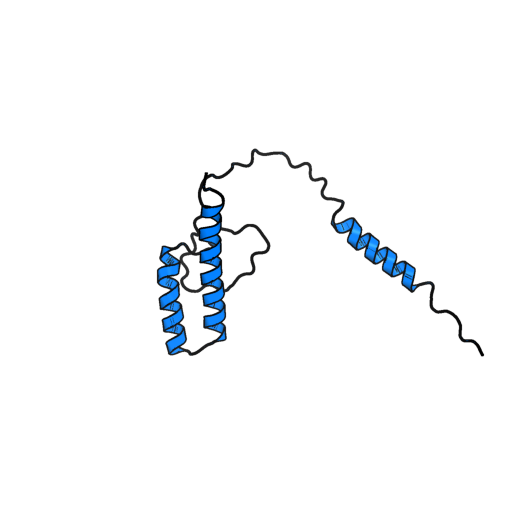.604 1.001 4.776 1.00 96.44 96 GLN A CA 1
ATOM 789 C C . GLN A 1 96 ? 0.201 2.208 4.284 1.00 96.44 96 GLN A C 1
ATOM 791 O O . GLN A 1 96 ? 0.413 2.357 3.079 1.00 96.44 96 GLN A O 1
ATOM 796 N N . LEU A 1 97 ? 0.714 3.044 5.194 1.00 95.94 97 LEU A N 1
ATOM 797 C CA . LEU A 1 97 ? 1.516 4.216 4.830 1.00 95.94 97 LEU A CA 1
ATOM 798 C C . LEU A 1 97 ? 2.839 3.825 4.161 1.00 95.94 97 LEU A C 1
ATOM 800 O O . LEU A 1 97 ? 3.258 4.480 3.204 1.00 95.94 97 LEU A O 1
ATOM 804 N N . LYS A 1 98 ? 3.479 2.728 4.598 1.00 95.00 98 LYS A N 1
ATOM 805 C CA . LYS A 1 98 ? 4.658 2.170 3.910 1.00 95.00 98 LYS A CA 1
ATOM 806 C C . LYS A 1 98 ? 4.323 1.785 2.470 1.00 95.00 98 LYS A C 1
ATOM 808 O O . LYS A 1 98 ? 5.070 2.149 1.565 1.00 95.00 98 LYS A O 1
ATOM 813 N N . SER A 1 99 ? 3.192 1.112 2.266 1.00 94.75 99 SER A N 1
ATOM 814 C CA . SER A 1 99 ? 2.713 0.712 0.942 1.00 94.75 99 SER A CA 1
ATOM 815 C C . SER A 1 99 ? 2.385 1.921 0.050 1.00 94.75 99 SER A C 1
ATOM 817 O O . SER A 1 99 ? 2.771 1.954 -1.114 1.00 94.75 99 SER A O 1
ATOM 819 N N . ILE A 1 100 ? 1.734 2.962 0.589 1.00 94.19 100 ILE A N 1
ATOM 820 C CA . ILE A 1 100 ? 1.403 4.199 -0.153 1.00 94.19 100 ILE A CA 1
ATOM 821 C C . ILE A 1 100 ? 2.678 4.928 -0.584 1.00 94.19 100 ILE A C 1
ATOM 823 O O . ILE A 1 100 ? 2.817 5.334 -1.738 1.00 94.19 100 ILE A O 1
ATOM 827 N N . ARG A 1 101 ? 3.639 5.079 0.334 1.00 94.19 101 ARG A N 1
ATOM 828 C CA . ARG A 1 101 ? 4.916 5.741 0.046 1.00 94.19 101 ARG A CA 1
ATOM 829 C C . ARG A 1 101 ? 5.715 4.996 -1.021 1.00 94.19 101 ARG A C 1
ATOM 831 O O . ARG A 1 101 ? 6.324 5.633 -1.875 1.00 94.19 101 ARG A O 1
ATOM 838 N N . GLN A 1 102 ? 5.716 3.667 -0.958 1.00 92.75 102 GLN A N 1
ATOM 839 C CA . GLN A 1 102 ? 6.386 2.819 -1.934 1.00 92.75 102 GLN A CA 1
ATOM 840 C C . GLN A 1 102 ? 5.794 2.997 -3.333 1.00 92.75 102 GLN A C 1
ATOM 842 O O . GLN A 1 102 ? 6.540 3.261 -4.269 1.00 92.75 102 GLN A O 1
ATOM 847 N N . ASP A 1 103 ? 4.469 2.933 -3.457 1.00 90.69 103 ASP A N 1
ATOM 848 C CA . ASP A 1 103 ? 3.781 3.113 -4.739 1.00 90.69 103 ASP A CA 1
ATOM 849 C C . ASP A 1 103 ? 4.052 4.491 -5.338 1.00 90.69 103 ASP A C 1
ATOM 851 O O . ASP A 1 103 ? 4.339 4.613 -6.528 1.00 90.69 103 ASP A O 1
ATOM 855 N N . ARG A 1 104 ? 4.041 5.533 -4.498 1.00 89.00 104 ARG A N 1
ATOM 856 C CA . ARG A 1 104 ? 4.407 6.887 -4.916 1.00 89.00 104 ARG A CA 1
ATOM 857 C C . ARG A 1 104 ? 5.837 6.948 -5.450 1.00 89.00 104 ARG A C 1
ATOM 859 O O . ARG A 1 104 ? 6.056 7.592 -6.467 1.00 89.00 104 ARG A O 1
ATOM 866 N N . PHE A 1 105 ? 6.798 6.300 -4.789 1.00 87.38 105 PHE A N 1
ATOM 867 C CA . PHE A 1 105 ? 8.182 6.260 -5.267 1.00 87.38 105 PHE A CA 1
ATOM 868 C C . PHE A 1 105 ? 8.280 5.533 -6.610 1.00 87.38 105 PHE A C 1
ATOM 870 O O . PHE A 1 105 ? 8.853 6.077 -7.549 1.00 87.38 105 PHE A O 1
ATOM 877 N N . THR A 1 106 ? 7.658 4.359 -6.738 1.00 85.25 106 THR A N 1
ATOM 878 C CA . THR A 1 106 ? 7.706 3.578 -7.979 1.00 85.25 106 THR A CA 1
ATOM 879 C C . THR A 1 106 ? 7.078 4.319 -9.164 1.00 85.25 106 THR A C 1
ATOM 881 O O . THR A 1 106 ? 7.662 4.304 -10.243 1.00 85.25 106 THR A O 1
ATOM 884 N N . ASN A 1 107 ? 5.970 5.042 -8.957 1.00 80.44 107 ASN A N 1
ATOM 885 C CA . ASN A 1 107 ? 5.349 5.885 -9.989 1.00 80.44 107 ASN A CA 1
ATOM 886 C C . ASN A 1 107 ? 6.217 7.094 -10.405 1.00 80.44 107 ASN A C 1
ATOM 888 O O . ASN A 1 107 ? 6.047 7.619 -11.499 1.00 80.44 107 ASN A O 1
ATOM 892 N N . GLN A 1 108 ? 7.114 7.580 -9.537 1.00 71.19 108 GLN A N 1
ATOM 893 C CA . GLN A 1 108 ? 7.972 8.745 -9.810 1.00 71.19 108 GLN A CA 1
ATOM 894 C C . GLN A 1 108 ? 9.314 8.345 -10.433 1.00 71.19 108 GLN A C 1
ATOM 896 O O . GLN A 1 108 ? 9.826 9.044 -11.305 1.00 71.19 108 GLN A O 1
ATOM 901 N N . SER A 1 109 ? 9.889 7.208 -10.027 1.00 62.41 109 SER A N 1
ATOM 902 C CA . SER A 1 109 ? 11.161 6.714 -10.571 1.00 62.41 109 SER A CA 1
ATOM 903 C C . SER A 1 109 ? 11.095 6.427 -12.070 1.00 62.41 109 SER A C 1
ATOM 905 O O . SER A 1 109 ? 12.078 6.636 -12.7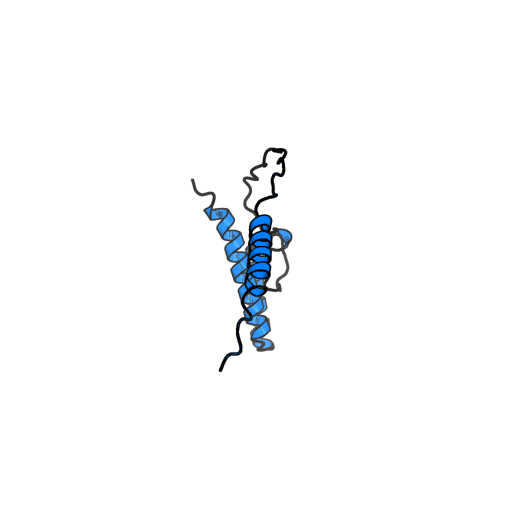72 1.00 62.41 109 SER A O 1
ATOM 907 N N . THR A 1 110 ? 9.939 6.001 -12.576 1.00 58.84 110 THR A N 1
ATOM 908 C CA . THR A 1 110 ? 9.718 5.765 -14.011 1.00 58.84 110 THR A CA 1
ATOM 909 C C . THR A 1 110 ? 9.686 7.064 -14.818 1.00 58.84 110 THR A C 1
ATOM 911 O O . THR A 1 110 ? 10.010 7.047 -15.999 1.00 58.84 110 THR A O 1
ATOM 914 N N . SER A 1 111 ? 9.373 8.196 -14.178 1.00 54.62 111 SER A N 1
ATOM 915 C CA . SER A 1 111 ? 9.376 9.528 -14.796 1.00 54.62 111 SER A CA 1
ATOM 916 C C . SER A 1 111 ? 10.778 10.165 -14.810 1.00 54.62 111 SER A C 1
ATOM 918 O O . SER A 1 111 ? 11.155 10.838 -15.765 1.00 54.62 111 SER A O 1
ATOM 920 N N . ILE A 1 112 ? 11.599 9.912 -13.779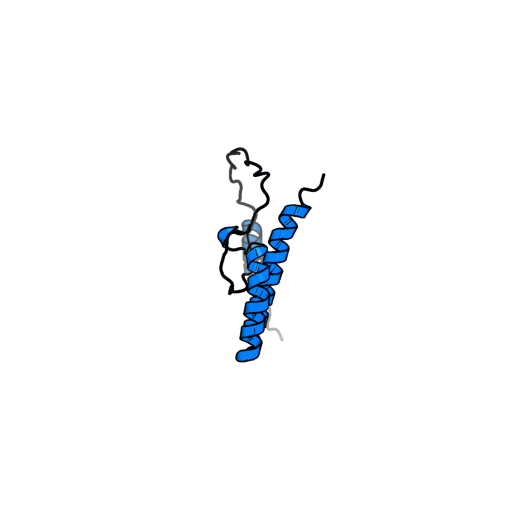 1.00 49.91 112 ILE A N 1
ATOM 921 C CA . ILE A 1 112 ? 12.935 10.530 -13.621 1.00 49.91 112 ILE A CA 1
ATOM 922 C C . ILE A 1 112 ? 13.993 9.913 -14.549 1.00 49.91 112 ILE A C 1
ATOM 924 O O . ILE A 1 112 ? 14.911 10.611 -14.968 1.00 49.91 112 ILE A O 1
ATOM 928 N N . ILE A 1 113 ? 13.863 8.634 -14.914 1.00 51.81 113 ILE A N 1
ATOM 929 C CA . ILE A 1 113 ? 14.803 7.969 -15.840 1.00 51.81 113 ILE A CA 1
ATOM 930 C C . ILE A 1 113 ? 14.695 8.541 -17.270 1.00 51.81 113 ILE A C 1
ATOM 932 O O . ILE A 1 113 ? 15.577 8.318 -18.092 1.00 51.81 113 ILE A O 1
ATOM 936 N N . HIS A 1 114 ? 13.654 9.325 -17.560 1.00 50.00 114 HIS A N 1
ATOM 937 C CA . HIS A 1 114 ? 13.336 9.788 -18.905 1.00 50.00 114 HIS A CA 1
ATOM 938 C C . HIS A 1 114 ? 13.204 11.319 -19.004 1.00 50.00 114 HIS A C 1
ATOM 940 O O . HIS A 1 114 ? 12.305 11.826 -19.679 1.00 50.00 114 HIS A O 1
ATOM 946 N N . LYS A 1 115 ? 14.094 12.085 -18.358 1.00 36.44 115 LYS A N 1
ATOM 947 C CA . LYS A 1 115 ? 14.251 13.514 -18.680 1.00 36.44 115 LYS A CA 1
ATOM 948 C C . LYS A 1 115 ? 15.475 13.687 -19.600 1.00 36.44 115 LYS A C 1
ATOM 950 O O . LYS A 1 115 ? 16.541 13.231 -19.192 1.00 36.44 115 LYS A O 1
ATOM 955 N N . PRO A 1 116 ? 15.312 14.242 -20.820 1.00 52.41 116 PRO A N 1
ATOM 956 C CA . PRO A 1 116 ? 16.413 14.444 -21.765 1.00 52.41 116 PRO A CA 1
ATOM 957 C C . PRO A 1 116 ? 17.486 15.389 -21.218 1.00 52.41 116 PRO A C 1
ATOM 959 O O . PRO A 1 116 ? 17.141 16.247 -20.366 1.00 52.41 116 PRO A O 1
#

Nearest PDB structures (foldseek):
  7ewm-assembly1_A  TM=9.162E-01  e=1.777E-04  Saccharomyces cerevisiae S288C

Solvent-accessible surface area (backbone atoms only — not comparable to full-atom values): 7278 Å² total; per-residue (Å²): 137,86,88,80,84,94,73,72,70,66,60,59,54,51,52,53,52,50,51,57,60,56,59,71,74,72,79,72,85,67,84,73,78,79,65,80,76,76,77,71,88,63,69,67,62,28,66,22,79,64,61,77,50,78,57,73,87,80,89,62,86,84,57,38,69,78,22,41,28,68,76,40,47,68,52,19,52,60,51,50,52,53,52,30,73,75,66,68,45,63,69,58,46,54,37,38,52,51,25,54,52,49,29,55,48,56,56,44,55,51,55,66,79,68,67,133

Mean predicted aligned error: 15.38 Å

Secondary structure (DSSP, 8-state):
-------SHHHHHHHHHHHHHHTTTT---------------S--------S--------SSPPGGGS--HHHHHHHHHHHHHHHHHH--HHHHHHHHHHHHHHHHHHHHHHHTT--

pLDDT: mean 75.62, std 18.3, range [36.44, 96.44]